Protein AF-A0A8H6RIH9-F1 (afdb_monomer_lite)

Organism: NCBI:txid685502

Sequence (133 aa):
MEFHFIYFATGIQSDFQTLPYLQNLLKAYPVESYDGLPALTEDLMWREDVPLFMTGRFAALRVGPGAANLEGARLGAERIVWGLQEVLGKCQDGIGGTEGCGDEEEVERPEELSGEYRFAAGIGSRFESLAEE

Secondary structure (DSSP, 8-state):
---S-----------GGG-GGGHHHHHHS---EETTEE---TTSEEETTEEEE--GGGGHHHH-GGGGSHHHHHHHHHHHHHHHHHHHHHHHGGG-------S-------TT--HHHHHHHT-S-TTGGG---

pLDDT: mean 79.27, std 21.47, range [27.33, 96.88]

Foldseek 3Di:
DDDPDDDPPVDDQQAPCPDPVCVVVCVVPNADDDRRAGDADLLQHNDPPHRHHDFAPSCCVNLNPCRPDPVVRVVSVVSNVVVVCVVVVVVCVVPDDDDDDDDDDDPDDPPDDDPVVCCVVVPDDVCVVVPDD

Radius of gyration: 20.03 Å; chains: 1; bounding box: 35×34×70 Å

Structure (mmCIF, N/CA/C/O backbone):
data_AF-A0A8H6RIH9-F1
#
_entry.id   AF-A0A8H6RIH9-F1
#
loop_
_atom_site.group_PDB
_atom_site.id
_atom_site.type_symbol
_atom_site.label_atom_id
_atom_site.label_alt_id
_atom_site.label_comp_id
_atom_site.label_asym_id
_atom_site.label_entity_id
_atom_site.label_seq_id
_atom_site.pdbx_PDB_ins_code
_atom_site.Cartn_x
_atom_site.Cartn_y
_atom_site.Cartn_z
_atom_site.occupancy
_atom_site.B_iso_or_equiv
_atom_site.auth_seq_id
_atom_site.auth_comp_id
_atom_site.auth_asym_id
_atom_site.auth_atom_id
_atom_site.pdbx_PDB_model_num
ATOM 1 N N . MET A 1 1 ? 17.497 -6.665 -38.156 1.00 60.94 1 MET A N 1
ATOM 2 C CA . MET A 1 1 ? 18.155 -6.199 -36.919 1.00 60.94 1 MET A CA 1
ATOM 3 C C . MET A 1 1 ? 18.088 -7.359 -35.948 1.00 60.94 1 MET A C 1
ATOM 5 O O . MET A 1 1 ? 16.991 -7.847 -35.720 1.00 60.94 1 MET A O 1
ATOM 9 N N . GLU A 1 2 ? 19.234 -7.864 -35.503 1.00 89.06 2 GLU A N 1
ATOM 10 C CA . GLU A 1 2 ? 19.336 -9.077 -34.683 1.00 89.06 2 GLU A CA 1
ATOM 11 C C . GLU A 1 2 ? 19.941 -8.705 -33.327 1.00 89.06 2 GLU A C 1
ATOM 13 O O . GLU A 1 2 ? 20.926 -7.966 -33.267 1.00 89.06 2 GLU A O 1
ATOM 18 N N . PHE A 1 3 ? 19.312 -9.162 -32.246 1.00 91.56 3 PHE A N 1
ATOM 19 C CA . PHE A 1 3 ? 19.746 -8.910 -30.875 1.00 91.56 3 PHE A CA 1
ATOM 20 C C . PHE A 1 3 ? 20.225 -10.223 -30.258 1.00 91.56 3 PHE A C 1
ATOM 22 O O . PHE A 1 3 ? 19.514 -11.221 -30.323 1.00 91.56 3 PHE A O 1
ATOM 29 N N . HIS A 1 4 ? 21.404 -10.212 -29.634 1.00 94.06 4 HIS A N 1
ATOM 30 C CA . HIS A 1 4 ? 21.970 -11.398 -28.979 1.00 94.06 4 HIS A CA 1
ATOM 31 C C . HIS A 1 4 ? 21.324 -11.667 -27.614 1.00 94.06 4 HIS A C 1
ATOM 33 O O . HIS A 1 4 ? 21.080 -12.814 -27.257 1.00 94.06 4 HIS A O 1
ATOM 39 N N . PHE A 1 5 ? 21.028 -10.604 -26.861 1.00 95.19 5 PHE A N 1
ATOM 40 C CA . PHE A 1 5 ? 20.390 -10.677 -25.550 1.00 95.19 5 PHE A CA 1
ATOM 41 C C . PHE A 1 5 ? 19.475 -9.472 -25.352 1.00 95.19 5 PHE A C 1
ATOM 43 O O . PHE A 1 5 ? 19.783 -8.368 -25.805 1.00 95.19 5 PHE A O 1
ATOM 50 N N . ILE A 1 6 ? 18.363 -9.689 -24.655 1.00 93.75 6 ILE A N 1
ATOM 51 C CA . ILE A 1 6 ? 17.403 -8.652 -24.281 1.00 93.75 6 ILE A CA 1
ATOM 52 C C . ILE A 1 6 ? 17.142 -8.795 -22.782 1.00 93.75 6 ILE A C 1
ATOM 54 O O . ILE A 1 6 ? 16.787 -9.875 -22.315 1.00 93.75 6 ILE A O 1
ATOM 58 N N . TYR A 1 7 ? 17.317 -7.702 -22.039 1.00 93.75 7 TYR A N 1
ATOM 59 C CA . TYR A 1 7 ? 17.063 -7.641 -20.602 1.00 93.75 7 TYR A CA 1
ATOM 60 C C . TYR A 1 7 ? 15.860 -6.744 -20.326 1.00 93.75 7 TYR A C 1
ATOM 62 O O . TYR A 1 7 ? 15.855 -5.566 -20.683 1.00 93.75 7 TYR A O 1
ATOM 70 N N . PHE A 1 8 ? 14.849 -7.294 -19.657 1.00 92.81 8 PHE A N 1
ATOM 71 C CA . PHE A 1 8 ? 13.650 -6.556 -19.276 1.00 92.81 8 PHE A CA 1
ATOM 72 C C . PHE A 1 8 ? 13.841 -5.911 -17.903 1.00 92.81 8 PHE A C 1
ATOM 74 O O . PHE A 1 8 ? 13.572 -6.513 -16.868 1.00 92.81 8 PHE A O 1
ATOM 81 N N . ALA A 1 9 ? 14.302 -4.660 -17.903 1.00 93.12 9 ALA A N 1
ATOM 82 C CA . ALA A 1 9 ? 14.393 -3.810 -16.714 1.00 93.12 9 ALA A CA 1
ATOM 83 C C . ALA A 1 9 ? 13.116 -2.965 -16.514 1.00 93.12 9 ALA A C 1
ATOM 85 O O . ALA A 1 9 ? 13.179 -1.803 -16.123 1.00 93.12 9 ALA A O 1
ATOM 86 N N . THR A 1 10 ? 11.942 -3.530 -16.809 1.00 92.62 10 THR A N 1
ATOM 87 C CA . THR A 1 10 ? 10.639 -2.832 -16.807 1.00 92.62 10 THR A CA 1
ATOM 88 C C .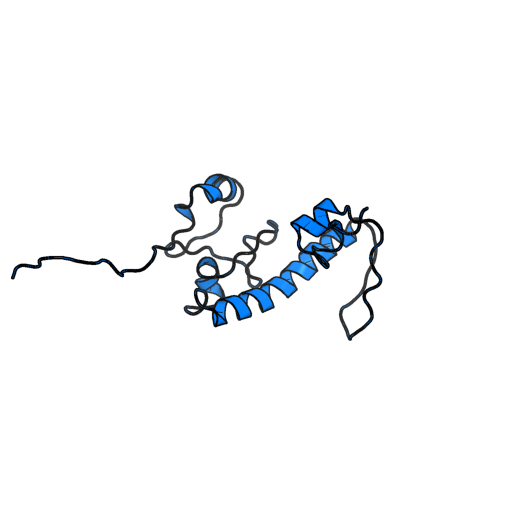 THR A 1 10 ? 10.022 -2.674 -15.414 1.00 92.62 10 THR A C 1
ATOM 90 O O . THR A 1 10 ? 8.865 -2.286 -15.284 1.00 92.62 10 THR A O 1
ATOM 93 N N . GLY A 1 11 ? 10.782 -2.973 -14.360 1.00 88.12 11 GLY A N 1
ATOM 94 C CA . GLY A 1 11 ? 10.315 -2.889 -12.982 1.00 88.12 11 GLY A CA 1
ATOM 95 C C . GLY A 1 11 ? 9.343 -4.008 -12.599 1.00 88.12 11 GLY A C 1
ATOM 96 O O . GLY A 1 11 ? 9.369 -5.100 -13.159 1.00 88.12 11 GLY A O 1
ATOM 97 N N . ILE A 1 12 ? 8.515 -3.729 -11.590 1.00 84.44 12 ILE A N 1
ATOM 98 C CA . ILE A 1 12 ? 7.581 -4.684 -10.974 1.00 84.44 12 ILE A CA 1
ATOM 99 C C . ILE A 1 12 ? 6.159 -4.149 -11.142 1.00 84.44 12 ILE A C 1
ATOM 101 O O . ILE A 1 12 ? 5.901 -2.994 -10.787 1.00 84.44 12 ILE A O 1
ATOM 105 N N . GLN A 1 13 ? 5.244 -4.982 -11.638 1.00 82.31 13 GLN A N 1
ATOM 106 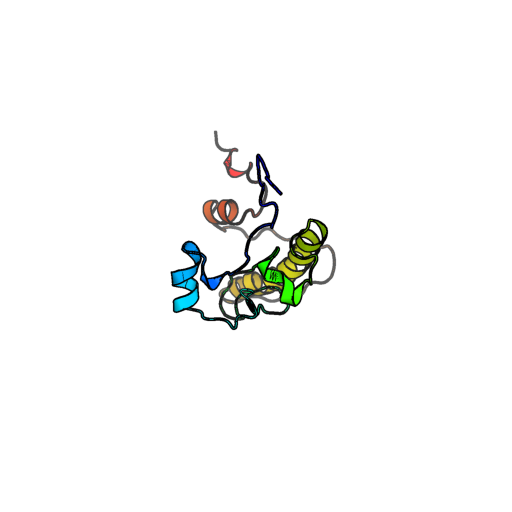C CA . GLN A 1 13 ? 3.822 -4.651 -11.703 1.00 82.31 13 GLN A CA 1
ATOM 107 C C . GLN A 1 13 ? 3.221 -4.623 -10.299 1.00 82.31 13 GLN A C 1
ATOM 109 O O . GLN A 1 13 ? 3.570 -5.425 -9.438 1.00 82.31 13 GLN A O 1
ATOM 114 N N . SER A 1 14 ? 2.344 -3.656 -10.060 1.00 80.00 14 SER A N 1
ATOM 115 C CA . SER A 1 14 ? 1.889 -3.319 -8.713 1.00 80.00 14 SER A CA 1
ATOM 116 C C . SER A 1 14 ? 0.387 -3.437 -8.665 1.00 80.00 14 SER A C 1
ATOM 118 O O . SER A 1 14 ? -0.307 -2.434 -8.681 1.00 80.00 14 SER A O 1
ATOM 120 N N . ASP A 1 15 ? -0.080 -4.681 -8.673 1.00 93.75 15 ASP A N 1
ATOM 121 C CA . ASP A 1 15 ? -1.491 -4.997 -8.530 1.00 93.75 15 ASP A CA 1
ATOM 122 C C . ASP A 1 15 ? -1.705 -5.798 -7.250 1.00 93.75 15 ASP A C 1
ATOM 124 O O . ASP A 1 15 ? -1.380 -6.990 -7.178 1.00 93.75 15 ASP A O 1
ATOM 128 N N . PHE A 1 16 ? -2.250 -5.134 -6.230 1.00 94.25 16 PHE A N 1
ATOM 129 C CA . PHE A 1 16 ? -2.500 -5.773 -4.943 1.00 94.25 16 PHE A CA 1
ATOM 130 C C . PHE A 1 16 ? -3.527 -6.911 -5.044 1.00 94.25 16 PHE A C 1
ATOM 132 O O . PHE A 1 16 ? -3.494 -7.835 -4.229 1.00 94.25 16 PHE A O 1
ATOM 139 N N . GLN A 1 17 ? -4.408 -6.884 -6.051 1.00 94.50 17 GLN A N 1
ATOM 140 C CA . GLN A 1 17 ? -5.440 -7.899 -6.245 1.00 94.50 17 GLN A CA 1
ATOM 141 C C . GLN A 1 17 ? -4.858 -9.235 -6.701 1.00 94.50 17 GLN A C 1
ATOM 143 O O . GLN A 1 17 ? -5.457 -10.285 -6.470 1.00 94.50 17 GLN A O 1
ATOM 148 N N . THR A 1 18 ? -3.668 -9.217 -7.301 1.00 94.38 18 THR A N 1
ATOM 149 C CA . THR A 1 18 ? -2.977 -10.429 -7.760 1.00 94.38 18 THR A CA 1
ATOM 150 C C . THR A 1 18 ? -2.158 -11.106 -6.661 1.00 94.38 18 THR A C 1
ATOM 152 O O . THR A 1 18 ? -1.715 -12.241 -6.837 1.00 94.38 18 THR A O 1
ATOM 155 N N . LEU A 1 19 ? -1.964 -10.451 -5.508 1.00 92.94 19 LEU A N 1
ATOM 156 C CA . LEU A 1 19 ? -1.110 -10.957 -4.434 1.00 92.94 19 LEU A CA 1
ATOM 157 C C . LEU A 1 19 ? -1.758 -12.161 -3.727 1.00 92.94 19 LEU A C 1
ATOM 159 O O . LEU A 1 19 ? -2.808 -12.002 -3.093 1.00 92.94 19 LEU A O 1
ATOM 163 N N . PRO A 1 20 ? -1.142 -13.362 -3.753 1.00 94.12 20 PRO A N 1
ATOM 164 C CA . PRO A 1 20 ? -1.759 -14.568 -3.193 1.00 94.12 20 PRO A CA 1
ATOM 165 C C . PRO A 1 20 ? -2.042 -14.480 -1.689 1.00 94.12 20 PRO A C 1
ATOM 167 O O . PRO A 1 20 ? -3.039 -15.013 -1.210 1.00 94.12 20 PRO A O 1
ATOM 170 N N . TYR A 1 21 ? -1.196 -13.770 -0.939 1.00 92.75 21 TYR A N 1
ATOM 171 C CA . TYR A 1 21 ? -1.341 -13.625 0.511 1.00 92.75 21 TYR A CA 1
ATOM 172 C C . TYR A 1 21 ? -2.432 -12.626 0.922 1.00 92.75 21 TYR A C 1
ATOM 174 O O . TYR A 1 21 ? -2.894 -12.675 2.058 1.00 92.75 21 TYR A O 1
ATOM 182 N N . LEU A 1 22 ? -2.885 -11.750 0.016 1.00 94.12 22 LEU A N 1
ATOM 183 C CA . LEU A 1 22 ? -3.976 -10.813 0.302 1.00 94.12 22 LEU A CA 1
ATOM 184 C C . LEU A 1 22 ? -5.358 -11.393 -0.006 1.00 94.12 22 LEU A C 1
ATOM 186 O O . LEU A 1 22 ? -6.348 -10.837 0.448 1.00 94.12 22 LEU A O 1
ATOM 190 N N . GLN A 1 23 ? -5.468 -12.522 -0.710 1.00 96.25 23 GLN A N 1
ATOM 191 C CA . GLN A 1 23 ? -6.754 -13.016 -1.232 1.00 96.25 23 GLN A CA 1
ATOM 192 C C . GLN A 1 23 ? -7.853 -13.177 -0.174 1.00 96.25 23 GLN A C 1
ATOM 194 O O . GLN A 1 23 ? -9.021 -12.911 -0.450 1.00 96.25 23 GLN A O 1
ATOM 199 N N . ASN A 1 24 ? -7.503 -13.599 1.042 1.00 96.25 24 ASN A N 1
ATOM 200 C CA . ASN A 1 24 ? -8.478 -13.720 2.128 1.00 96.25 24 ASN A CA 1
ATOM 201 C C . ASN A 1 24 ? -8.924 -12.350 2.650 1.00 96.25 24 ASN A C 1
ATOM 203 O O . ASN A 1 24 ? -10.113 -12.146 2.883 1.00 96.25 24 ASN A O 1
ATOM 207 N N . LEU A 1 25 ? -7.985 -11.407 2.769 1.00 95.31 25 LEU A N 1
ATOM 208 C CA . LEU A 1 25 ? -8.273 -10.029 3.151 1.00 95.31 25 LEU A CA 1
ATOM 209 C C . LEU A 1 25 ? -9.194 -9.365 2.121 1.00 95.31 25 LEU A C 1
ATOM 211 O O . LEU A 1 25 ? -10.189 -8.771 2.502 1.00 95.31 25 LEU A O 1
ATOM 215 N N . LEU A 1 26 ? -8.919 -9.540 0.825 1.00 95.81 26 LEU A N 1
ATOM 216 C CA . LEU A 1 26 ? -9.724 -8.976 -0.265 1.00 95.81 26 LEU A CA 1
ATOM 217 C C . LEU A 1 26 ? -11.167 -9.475 -0.264 1.00 95.81 26 LEU A C 1
ATOM 219 O O . LEU A 1 26 ? -12.086 -8.715 -0.559 1.00 95.81 26 LEU A O 1
ATOM 223 N N . LYS A 1 27 ? -11.367 -10.753 0.069 1.00 96.25 27 LYS A N 1
ATOM 224 C CA . LYS A 1 27 ? -12.700 -11.359 0.163 1.00 96.25 27 LYS A CA 1
ATOM 225 C C . LYS A 1 27 ? -13.480 -10.854 1.374 1.00 96.25 27 LYS A C 1
ATOM 227 O O . LYS A 1 27 ? -14.682 -10.650 1.262 1.00 96.25 27 LYS A O 1
ATOM 232 N N . ALA A 1 28 ? -12.817 -10.693 2.518 1.00 96.62 28 ALA A N 1
ATOM 233 C CA . ALA A 1 28 ? -13.459 -10.253 3.757 1.00 96.62 28 ALA A CA 1
ATOM 234 C C . ALA A 1 28 ? -13.678 -8.730 3.800 1.00 96.62 28 ALA A C 1
ATOM 236 O O . ALA A 1 28 ? -14.709 -8.255 4.272 1.00 96.62 28 ALA A O 1
ATOM 237 N N . TYR A 1 29 ? -12.711 -7.974 3.285 1.00 96.44 29 TYR A N 1
ATOM 238 C CA . TYR A 1 29 ? -12.603 -6.525 3.408 1.00 96.44 29 TYR A CA 1
ATOM 239 C C . TYR A 1 29 ? -12.231 -5.903 2.054 1.00 96.44 29 TYR A C 1
ATOM 241 O O . TYR A 1 29 ? -11.096 -5.453 1.870 1.00 96.44 29 TYR A O 1
ATOM 249 N N . PRO A 1 30 ? -13.157 -5.900 1.080 1.00 95.25 30 PRO A N 1
ATOM 250 C CA . PRO A 1 30 ? -12.893 -5.315 -0.226 1.00 95.25 30 PRO A CA 1
ATOM 251 C C . PRO A 1 30 ? -12.681 -3.801 -0.114 1.00 95.25 30 PRO A C 1
ATOM 253 O O . PRO A 1 30 ? -13.347 -3.126 0.673 1.00 95.25 30 PRO A O 1
ATOM 256 N N . VAL A 1 31 ? -11.772 -3.285 -0.940 1.00 95.69 31 VAL A N 1
ATOM 257 C CA . VAL A 1 31 ? -11.495 -1.852 -1.117 1.00 95.69 31 VAL A CA 1
ATOM 258 C C . VAL A 1 31 ? -11.489 -1.526 -2.603 1.00 95.69 31 VAL A C 1
ATOM 260 O O . VAL A 1 31 ? -11.212 -2.397 -3.436 1.00 95.69 31 VAL A O 1
ATOM 263 N N . GLU A 1 32 ? -11.792 -0.276 -2.941 1.00 96.06 32 GLU A N 1
ATOM 264 C CA . GLU A 1 32 ? -11.691 0.184 -4.322 1.00 96.06 32 GLU A CA 1
ATOM 265 C C . GLU A 1 32 ? -10.246 0.080 -4.821 1.00 96.06 32 GLU A C 1
ATOM 267 O O . GLU A 1 32 ? -9.284 0.283 -4.073 1.00 96.06 32 GLU A O 1
ATOM 272 N N . SER A 1 33 ? -10.098 -0.252 -6.102 1.00 94.69 33 SER A N 1
ATOM 273 C CA . SER A 1 33 ? -8.804 -0.345 -6.764 1.00 94.69 33 SER A CA 1
ATOM 274 C C . SER A 1 33 ? -8.765 0.554 -7.984 1.00 94.69 33 SER A C 1
ATOM 276 O O . SER A 1 33 ? -9.689 0.549 -8.797 1.00 94.69 33 SER A O 1
ATOM 278 N N . TYR A 1 34 ? -7.656 1.271 -8.130 1.00 95.25 34 TYR A N 1
ATOM 279 C CA . TYR A 1 34 ? -7.362 2.097 -9.289 1.00 95.25 34 TYR A CA 1
ATOM 280 C C . TYR A 1 34 ? -6.023 1.641 -9.865 1.00 95.25 34 TYR A C 1
ATOM 282 O O . TYR A 1 34 ? -4.987 1.821 -9.232 1.00 95.25 34 TYR A O 1
ATOM 290 N N . ASP A 1 35 ? -6.056 1.000 -11.035 1.00 92.69 35 ASP A N 1
ATOM 291 C CA . ASP A 1 35 ? -4.869 0.461 -11.721 1.00 92.69 35 ASP A CA 1
ATOM 292 C C . ASP A 1 35 ? -3.987 -0.443 -10.831 1.00 92.69 35 ASP A C 1
ATOM 294 O O . ASP A 1 35 ? -2.763 -0.339 -10.800 1.00 92.69 35 ASP A O 1
ATOM 298 N N . GLY A 1 36 ? -4.623 -1.310 -10.033 1.00 93.12 36 GLY A N 1
ATOM 299 C CA . GLY A 1 36 ? -3.912 -2.219 -9.132 1.00 93.12 36 GLY A CA 1
ATOM 300 C C . GLY A 1 36 ? -3.405 -1.573 -7.836 1.00 93.12 36 GLY A C 1
ATOM 301 O O . GLY A 1 36 ? -2.719 -2.234 -7.054 1.00 93.12 36 GLY A O 1
ATOM 302 N N . LEU A 1 37 ? -3.769 -0.316 -7.557 1.00 95.62 37 LEU A N 1
ATOM 303 C CA . LEU A 1 37 ? -3.481 0.379 -6.298 1.00 95.62 37 LEU A CA 1
ATOM 304 C C . LEU A 1 37 ? -4.729 0.436 -5.402 1.00 95.62 37 LEU A C 1
ATOM 306 O O . LEU A 1 37 ? -5.816 0.707 -5.918 1.00 95.62 37 LEU A O 1
ATOM 310 N N . PRO A 1 38 ? -4.612 0.177 -4.087 1.00 96.56 38 PRO A N 1
ATOM 311 C CA . PRO A 1 38 ? -5.746 0.226 -3.168 1.00 96.56 38 PRO A CA 1
ATOM 312 C C . PRO A 1 38 ? -6.091 1.666 -2.770 1.00 96.56 38 PRO A C 1
ATOM 314 O O . PRO A 1 38 ? -5.208 2.486 -2.509 1.00 96.56 38 PRO A O 1
ATOM 317 N N . ALA A 1 39 ? -7.384 1.967 -2.676 1.00 96.12 39 ALA A N 1
ATOM 318 C CA . ALA A 1 39 ? -7.889 3.238 -2.169 1.00 96.12 39 ALA A CA 1
ATOM 319 C C . ALA A 1 39 ? -7.860 3.267 -0.631 1.00 96.12 39 ALA A C 1
ATOM 321 O O . ALA A 1 39 ? -8.841 2.941 0.031 1.00 96.12 39 ALA A O 1
ATOM 322 N N . LEU A 1 40 ? -6.707 3.633 -0.071 1.00 96.88 40 LEU A N 1
ATOM 323 C CA . LEU A 1 40 ? -6.500 3.728 1.377 1.00 96.88 40 LEU A CA 1
ATOM 324 C C . LEU A 1 40 ? -7.184 4.966 1.985 1.00 96.88 40 LEU A C 1
ATOM 326 O O . LEU A 1 40 ? -7.503 5.934 1.281 1.00 96.88 40 LEU A O 1
ATOM 330 N N . THR A 1 41 ? -7.338 4.977 3.309 1.00 95.31 41 THR A N 1
ATOM 331 C CA . THR A 1 41 ? -7.696 6.179 4.083 1.00 95.31 41 THR A CA 1
ATOM 332 C C . THR A 1 41 ? -6.558 7.217 4.066 1.00 95.31 41 THR A C 1
ATOM 334 O O . THR A 1 41 ? -5.481 6.964 3.517 1.00 95.31 41 THR A O 1
ATOM 337 N N . GLU A 1 42 ? -6.779 8.403 4.644 1.00 93.44 42 GLU A N 1
ATOM 338 C CA . GLU A 1 42 ? -5.747 9.457 4.707 1.00 93.44 42 GLU A CA 1
ATOM 339 C C . GLU A 1 42 ? -4.496 9.019 5.486 1.00 93.44 42 GLU A C 1
ATOM 341 O O . GLU A 1 42 ? -3.371 9.282 5.048 1.00 93.44 42 GLU A O 1
ATOM 346 N N . ASP A 1 43 ? -4.688 8.247 6.558 1.00 94.25 43 ASP A N 1
ATOM 347 C CA . ASP A 1 43 ? -3.614 7.696 7.400 1.00 94.25 43 ASP A CA 1
ATOM 348 C C . ASP A 1 43 ? -2.989 6.416 6.831 1.00 94.25 43 ASP A C 1
ATOM 350 O O . ASP A 1 43 ? -2.238 5.713 7.506 1.00 94.25 43 ASP A O 1
ATOM 354 N N . LEU A 1 44 ? -3.284 6.106 5.564 1.00 96.81 44 LEU A N 1
ATOM 355 C CA . LEU A 1 44 ? -2.790 4.933 4.842 1.00 96.81 44 LEU A CA 1
ATOM 356 C C . LEU A 1 44 ? -3.297 3.595 5.399 1.00 96.81 44 LEU A C 1
ATOM 358 O O . LEU A 1 44 ? -2.669 2.549 5.206 1.00 96.81 44 LEU A O 1
ATOM 362 N N . MET A 1 45 ? -4.447 3.612 6.067 1.00 96.19 45 MET A N 1
ATOM 363 C CA . MET A 1 45 ? -5.116 2.406 6.535 1.00 96.19 45 MET A CA 1
ATOM 364 C C . MET A 1 45 ? -5.956 1.792 5.413 1.00 96.19 45 MET A C 1
ATOM 366 O O . MET A 1 45 ? -6.483 2.487 4.543 1.00 96.19 45 MET A O 1
ATOM 370 N N . TRP A 1 46 ? -6.079 0.470 5.430 1.00 95.81 46 TRP A N 1
ATOM 371 C CA . 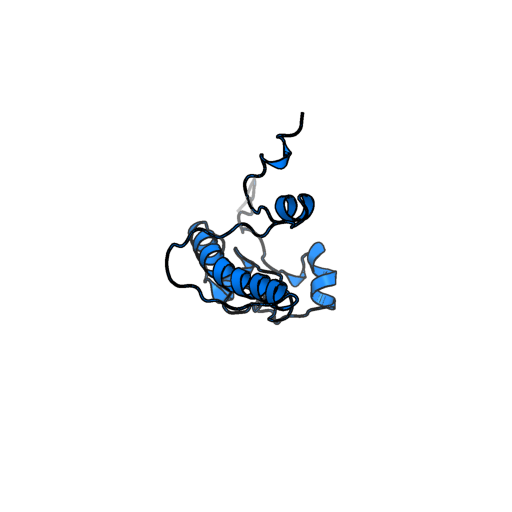TRP A 1 46 ? -6.837 -0.306 4.457 1.00 95.81 46 TRP A CA 1
ATOM 372 C C . TRP A 1 46 ? -8.305 0.121 4.409 1.00 95.81 46 TRP A C 1
ATOM 374 O O . TRP A 1 46 ? -8.855 0.352 3.337 1.00 95.81 46 TRP A O 1
ATOM 384 N N . ARG A 1 47 ? -8.927 0.245 5.58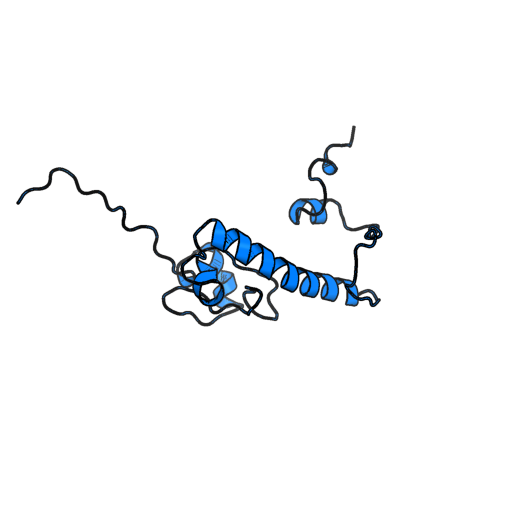3 1.00 93.50 47 ARG A N 1
ATOM 385 C CA . ARG A 1 47 ? -10.299 0.715 5.797 1.00 93.50 47 ARG A CA 1
ATOM 386 C C . ARG A 1 47 ? -10.425 1.170 7.249 1.00 93.50 47 ARG A C 1
ATOM 388 O O . ARG A 1 47 ? -9.669 0.690 8.084 1.00 93.50 47 ARG A O 1
ATOM 395 N N . GLU A 1 48 ? -11.374 2.050 7.561 1.00 90.88 48 GLU A N 1
ATOM 396 C CA . GLU A 1 48 ? -11.553 2.616 8.914 1.00 90.88 48 GLU A CA 1
ATOM 397 C C . GLU A 1 48 ? -11.707 1.576 10.041 1.00 90.88 48 GLU A C 1
ATOM 399 O O . GLU A 1 48 ? -11.311 1.824 11.175 1.00 90.88 48 GLU A O 1
ATOM 404 N N . ASP A 1 49 ? -12.253 0.403 9.734 1.00 89.75 49 ASP A N 1
ATOM 405 C CA . ASP A 1 49 ? -12.530 -0.695 10.668 1.00 89.75 49 ASP A CA 1
ATOM 406 C C . ASP A 1 49 ? -11.550 -1.879 10.545 1.00 89.75 49 ASP A C 1
ATOM 408 O O . ASP A 1 49 ? -11.712 -2.889 11.228 1.00 89.75 49 ASP A O 1
ATOM 412 N N . VAL A 1 50 ? -10.535 -1.785 9.679 1.00 93.00 50 VAL A N 1
ATOM 413 C CA . VAL A 1 50 ? -9.516 -2.828 9.496 1.00 93.00 50 VAL A CA 1
ATOM 414 C C . VAL A 1 50 ? -8.157 -2.233 9.858 1.00 93.00 50 VAL A C 1
ATOM 416 O O . VAL A 1 50 ? -7.629 -1.459 9.060 1.00 93.00 50 VAL A O 1
ATOM 419 N N . PRO A 1 51 ? -7.547 -2.611 11.002 1.00 91.31 51 PRO A N 1
ATOM 420 C CA . PRO A 1 51 ? -6.299 -2.023 11.498 1.00 91.31 51 PRO A CA 1
ATOM 421 C C . PRO A 1 51 ? -5.071 -2.552 10.733 1.00 91.31 51 PRO A C 1
ATOM 423 O O . PRO A 1 51 ? -4.133 -3.104 11.305 1.00 91.31 51 PRO A O 1
ATOM 426 N N . LEU A 1 52 ? -5.094 -2.423 9.408 1.00 94.19 52 LEU A N 1
ATOM 427 C CA . LEU A 1 52 ? -4.022 -2.786 8.495 1.00 94.19 52 LEU A CA 1
ATOM 428 C C . LEU A 1 52 ? -3.561 -1.531 7.767 1.00 94.19 52 LEU A C 1
ATOM 430 O O . LEU A 1 52 ? -4.308 -0.964 6.977 1.00 94.19 52 LEU A O 1
ATOM 434 N N . PHE A 1 53 ? -2.313 -1.140 7.981 1.00 96.06 53 PHE A N 1
ATOM 435 C CA . PHE A 1 53 ? -1.704 -0.004 7.300 1.00 96.06 53 PHE A CA 1
ATOM 436 C C . PHE A 1 53 ? -0.867 -0.471 6.111 1.00 96.06 53 PHE A C 1
ATOM 438 O O . PHE A 1 53 ? -0.201 -1.507 6.169 1.00 96.06 53 PHE A O 1
ATOM 445 N N . MET A 1 54 ? -0.881 0.302 5.028 1.00 95.25 54 MET A N 1
ATOM 446 C CA . MET A 1 54 ? -0.061 0.058 3.846 1.00 95.25 54 MET A CA 1
ATOM 447 C C . MET A 1 54 ? 0.847 1.251 3.570 1.00 95.25 54 MET A C 1
ATOM 449 O O . MET A 1 54 ? 0.412 2.392 3.537 1.00 95.25 54 MET A O 1
ATOM 453 N N . THR A 1 55 ? 2.123 0.983 3.314 1.00 95.31 55 THR A N 1
ATOM 454 C CA . THR A 1 55 ? 3.106 1.992 2.901 1.00 95.31 55 THR A CA 1
ATOM 455 C C . THR A 1 55 ? 3.834 1.527 1.644 1.00 95.31 55 THR A C 1
ATOM 457 O O . THR A 1 55 ? 3.573 0.446 1.106 1.00 95.31 55 THR A O 1
ATOM 460 N N . GLY A 1 56 ? 4.753 2.344 1.143 1.00 94.00 56 GLY A N 1
ATOM 461 C CA . GLY A 1 56 ? 5.462 2.052 -0.088 1.00 94.00 56 GLY A CA 1
ATOM 462 C C . GLY A 1 56 ? 4.550 2.237 -1.298 1.00 94.00 56 GLY A C 1
ATOM 463 O O . GLY A 1 56 ? 3.654 3.079 -1.320 1.00 94.00 56 GLY A O 1
ATOM 464 N N . ARG A 1 57 ? 4.745 1.413 -2.326 1.00 93.56 57 ARG A N 1
ATOM 465 C CA . ARG A 1 57 ? 4.052 1.588 -3.605 1.00 93.56 57 ARG A CA 1
ATOM 466 C C . ARG A 1 57 ? 2.523 1.507 -3.522 1.00 93.56 57 ARG A C 1
ATOM 468 O O . ARG A 1 57 ? 1.856 2.242 -4.240 1.00 93.56 57 ARG A O 1
ATOM 475 N N . PHE A 1 58 ? 1.961 0.674 -2.648 1.00 95.31 58 PHE A N 1
ATOM 476 C CA . PHE A 1 58 ? 0.502 0.580 -2.496 1.00 95.31 58 PHE A CA 1
ATOM 477 C C . PHE A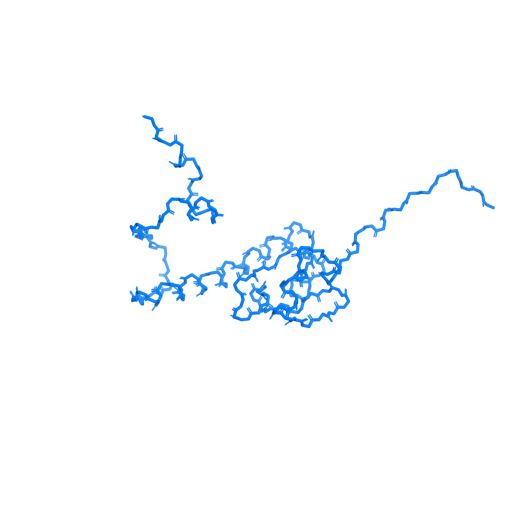 1 58 ? -0.125 1.819 -1.847 1.00 95.31 58 PHE A C 1
ATOM 479 O O . PHE A 1 58 ? -1.326 2.019 -1.967 1.00 95.31 58 PHE A O 1
ATOM 486 N N . ALA A 1 59 ? 0.677 2.701 -1.249 1.00 96.44 59 ALA A N 1
ATOM 487 C CA . ALA A 1 59 ? 0.221 3.993 -0.751 1.00 96.44 59 ALA A CA 1
ATOM 488 C C . ALA A 1 59 ? 0.316 5.119 -1.797 1.00 96.44 59 ALA A C 1
ATOM 490 O O . ALA A 1 59 ? 0.059 6.277 -1.469 1.00 96.44 59 ALA A O 1
ATOM 491 N N . ALA A 1 60 ? 0.674 4.823 -3.054 1.00 95.50 60 ALA A N 1
ATOM 492 C CA . ALA A 1 60 ? 0.949 5.839 -4.073 1.00 95.50 60 ALA A CA 1
ATOM 493 C C . ALA A 1 60 ? -0.232 6.775 -4.372 1.00 95.50 60 ALA A C 1
ATOM 495 O O . ALA A 1 60 ? 0.000 7.940 -4.681 1.00 95.50 60 ALA A O 1
ATOM 496 N N . LEU A 1 61 ? -1.482 6.322 -4.215 1.00 95.62 61 LEU A N 1
ATOM 497 C CA . LEU A 1 61 ? -2.655 7.193 -4.378 1.00 95.62 61 LEU A CA 1
ATOM 498 C C . LEU A 1 61 ? -2.717 8.312 -3.319 1.00 95.62 61 LEU A C 1
ATOM 500 O O . LEU A 1 61 ? -3.234 9.387 -3.601 1.00 95.62 61 LEU A O 1
ATOM 504 N N . ARG A 1 62 ? -2.163 8.083 -2.119 1.00 95.69 62 ARG A N 1
ATOM 505 C CA . ARG A 1 62 ? -2.175 9.030 -0.988 1.00 95.69 62 ARG A CA 1
ATOM 506 C C . ARG A 1 62 ? -0.856 9.770 -0.797 1.00 95.69 62 ARG A C 1
ATOM 508 O O . ARG A 1 62 ? -0.844 10.952 -0.457 1.00 95.69 62 ARG A O 1
ATOM 515 N N . VAL A 1 63 ? 0.255 9.061 -0.961 1.00 95.50 63 VAL A N 1
ATOM 516 C CA . VAL A 1 63 ? 1.620 9.573 -0.765 1.00 95.50 63 VAL A CA 1
ATOM 517 C C . VAL A 1 63 ? 2.155 10.211 -2.051 1.00 95.50 63 VAL A C 1
ATOM 519 O O . VAL A 1 63 ? 2.975 11.122 -1.994 1.00 95.50 63 VAL A O 1
ATOM 522 N N . GLY A 1 64 ? 1.667 9.773 -3.213 1.00 94.31 64 GLY A N 1
ATOM 523 C CA . GLY A 1 64 ? 2.102 10.231 -4.528 1.00 94.31 64 GLY A CA 1
ATOM 524 C C . GLY A 1 64 ? 3.093 9.277 -5.212 1.00 94.31 64 GLY A C 1
ATOM 525 O O . GLY A 1 64 ? 3.424 8.210 -4.690 1.00 94.31 64 GLY A O 1
ATOM 526 N N . PRO A 1 65 ? 3.619 9.646 -6.393 1.00 92.19 65 PRO A N 1
ATOM 527 C CA . PRO A 1 65 ? 4.466 8.768 -7.210 1.00 92.19 65 PRO A CA 1
ATOM 528 C C . PRO A 1 65 ? 5.793 8.380 -6.534 1.00 92.19 65 PRO A C 1
ATOM 530 O O . PRO A 1 65 ? 6.372 7.344 -6.852 1.00 92.19 65 PRO A O 1
ATOM 533 N N . GLY A 1 66 ? 6.262 9.179 -5.570 1.00 92.62 66 GLY A N 1
ATOM 534 C CA . GLY A 1 66 ? 7.456 8.890 -4.772 1.00 92.62 66 GLY A CA 1
ATOM 535 C C . GLY A 1 66 ? 7.258 7.822 -3.692 1.00 92.62 66 GLY A C 1
ATOM 536 O O . GLY A 1 66 ? 8.228 7.465 -3.028 1.00 92.62 66 GLY A O 1
ATOM 537 N N . ALA A 1 67 ? 6.043 7.289 -3.513 1.00 94.69 67 ALA A N 1
ATOM 538 C CA . ALA A 1 67 ? 5.719 6.365 -2.426 1.00 94.69 67 ALA A CA 1
ATOM 539 C C . ALA A 1 67 ? 6.600 5.107 -2.403 1.00 94.69 67 ALA A C 1
ATOM 541 O O . ALA A 1 67 ? 6.921 4.597 -1.338 1.00 94.69 67 ALA A O 1
ATOM 542 N N . ALA A 1 68 ? 7.041 4.622 -3.567 1.00 92.56 68 ALA A N 1
ATOM 543 C CA . ALA A 1 68 ? 7.908 3.448 -3.675 1.00 92.56 68 ALA A CA 1
ATOM 544 C C . ALA A 1 68 ? 9.393 3.713 -3.336 1.00 92.56 68 ALA A C 1
ATOM 546 O O . ALA A 1 68 ? 10.196 2.783 -3.400 1.00 92.56 68 ALA A O 1
ATOM 547 N N . ASN A 1 69 ? 9.762 4.953 -3.000 1.00 94.06 69 ASN A N 1
ATOM 548 C CA . ASN A 1 69 ? 11.140 5.375 -2.741 1.00 94.06 69 ASN A CA 1
ATOM 549 C C . ASN A 1 69 ? 11.381 5.625 -1.242 1.00 94.06 69 ASN A C 1
ATOM 551 O O . ASN A 1 69 ? 10.453 5.619 -0.437 1.00 94.06 69 ASN A O 1
ATOM 555 N N . LEU A 1 70 ? 12.635 5.906 -0.867 1.00 94.81 70 LEU A N 1
ATOM 556 C CA . LEU A 1 70 ? 13.024 6.165 0.528 1.00 94.81 70 LEU A CA 1
ATOM 557 C C . LEU A 1 70 ? 12.289 7.364 1.145 1.00 94.81 70 LEU A C 1
ATOM 559 O O . LEU A 1 70 ? 11.861 7.305 2.293 1.00 94.81 70 LEU A O 1
ATOM 563 N N . GLU A 1 71 ? 12.109 8.436 0.375 1.00 92.94 71 GLU A N 1
ATOM 564 C CA . GLU A 1 71 ? 11.362 9.614 0.825 1.00 92.94 71 GLU A CA 1
ATOM 565 C C . GLU A 1 71 ? 9.881 9.286 1.059 1.00 92.94 71 GLU A C 1
ATOM 567 O O . GLU A 1 71 ? 9.320 9.648 2.091 1.00 92.94 71 GLU A O 1
ATOM 572 N N . GLY A 1 72 ? 9.272 8.517 0.151 1.00 94.81 72 GLY A N 1
ATOM 573 C CA . GLY A 1 72 ? 7.903 8.033 0.304 1.00 94.81 72 GLY A CA 1
ATOM 574 C C . GLY A 1 72 ? 7.730 7.099 1.499 1.00 94.81 72 GLY A C 1
ATOM 575 O O . GLY A 1 72 ? 6.719 7.181 2.190 1.00 94.81 72 GLY A O 1
ATOM 576 N N . ALA A 1 73 ? 8.729 6.263 1.790 1.00 94.38 73 ALA A N 1
ATOM 577 C CA . ALA A 1 73 ? 8.729 5.409 2.972 1.00 94.38 73 ALA A CA 1
ATOM 578 C C . ALA A 1 73 ? 8.748 6.235 4.266 1.00 94.38 73 ALA A C 1
ATOM 580 O O . ALA A 1 73 ? 7.983 5.942 5.184 1.00 94.38 73 ALA A O 1
ATOM 581 N N . ARG A 1 74 ? 9.565 7.296 4.321 1.00 95.19 74 ARG A N 1
ATOM 582 C CA . ARG A 1 74 ? 9.590 8.228 5.455 1.00 95.19 74 ARG A CA 1
ATOM 583 C C . ARG A 1 74 ? 8.241 8.928 5.628 1.00 95.19 74 ARG A C 1
ATOM 585 O O . ARG A 1 74 ? 7.677 8.875 6.714 1.00 95.19 74 ARG A O 1
ATOM 592 N N . LEU A 1 75 ? 7.714 9.537 4.565 1.00 94.88 75 LEU A N 1
ATOM 593 C CA . LEU A 1 75 ? 6.430 10.242 4.612 1.00 94.88 75 LEU A CA 1
ATOM 594 C C . LEU A 1 75 ? 5.280 9.297 4.992 1.00 94.88 75 LEU A C 1
ATOM 596 O O . LEU A 1 75 ? 4.395 9.662 5.761 1.00 94.88 75 LEU A O 1
ATOM 600 N N . GLY A 1 76 ? 5.301 8.066 4.479 1.00 95.94 76 GLY A N 1
ATOM 601 C CA . GLY A 1 76 ? 4.329 7.042 4.845 1.00 95.94 76 GLY A CA 1
ATOM 602 C C . GLY A 1 76 ? 4.412 6.661 6.322 1.00 95.94 76 GLY A C 1
ATOM 603 O O . GLY A 1 76 ? 3.378 6.534 6.969 1.00 95.94 76 GLY A O 1
ATOM 604 N N . ALA A 1 77 ? 5.621 6.538 6.875 1.00 95.38 77 ALA A N 1
ATOM 605 C CA . ALA A 1 77 ? 5.809 6.275 8.300 1.00 95.38 77 ALA A CA 1
ATOM 606 C C . ALA A 1 77 ? 5.284 7.429 9.169 1.00 95.38 77 ALA A C 1
ATOM 608 O O . ALA A 1 77 ? 4.555 7.175 10.123 1.00 95.38 77 ALA A O 1
ATOM 609 N N . GLU A 1 78 ? 5.585 8.682 8.806 1.00 92.94 78 GLU A N 1
ATOM 610 C CA . GLU A 1 78 ? 5.085 9.873 9.511 1.00 92.94 78 GLU A CA 1
ATOM 611 C C . GLU A 1 78 ? 3.547 9.908 9.558 1.00 92.94 78 GLU A C 1
ATOM 613 O O . GLU A 1 78 ? 2.984 10.277 10.583 1.00 92.94 78 GLU A O 1
ATOM 618 N N . ARG A 1 79 ? 2.854 9.468 8.496 1.00 92.81 79 ARG A N 1
ATOM 619 C CA . ARG A 1 79 ? 1.380 9.384 8.480 1.00 92.81 79 ARG A CA 1
ATOM 620 C C . ARG A 1 79 ? 0.829 8.225 9.305 1.00 92.81 79 ARG A C 1
ATOM 622 O O . ARG A 1 79 ? -0.124 8.410 10.052 1.00 92.81 79 ARG A O 1
ATOM 629 N N . ILE A 1 80 ? 1.439 7.045 9.193 1.00 95.44 80 ILE A N 1
ATOM 630 C CA . ILE A 1 80 ? 0.972 5.841 9.893 1.00 95.44 80 ILE A CA 1
ATOM 631 C C . ILE A 1 80 ? 1.014 6.024 11.411 1.00 95.44 80 ILE A C 1
ATOM 633 O O . ILE A 1 80 ? 0.137 5.509 12.094 1.00 95.44 80 ILE A O 1
ATOM 637 N N . VAL A 1 81 ? 1.992 6.761 11.950 1.00 93.25 81 VAL A N 1
ATOM 638 C CA . VAL A 1 81 ? 2.093 7.014 13.400 1.00 93.25 81 VAL A CA 1
ATOM 639 C C . VAL A 1 81 ? 0.820 7.654 13.961 1.00 93.25 81 VAL A C 1
ATOM 641 O O . VAL A 1 81 ? 0.362 7.228 15.019 1.00 93.25 81 VAL A O 1
ATOM 644 N N . TRP A 1 82 ? 0.212 8.603 13.245 1.00 88.12 82 TRP A N 1
ATOM 645 C CA . TRP A 1 82 ? -1.021 9.264 13.685 1.00 88.12 82 TRP A CA 1
ATOM 646 C C . TRP A 1 82 ? -2.204 8.293 13.722 1.00 88.12 82 TRP A C 1
ATOM 648 O O . TRP A 1 82 ? -2.848 8.143 14.758 1.00 88.12 82 TRP A O 1
ATOM 658 N N . GLY A 1 83 ? -2.422 7.539 12.641 1.00 88.06 83 GLY A N 1
ATOM 659 C CA . GLY A 1 83 ? -3.480 6.525 12.607 1.00 88.06 83 GLY A CA 1
ATOM 660 C C . GLY A 1 83 ? -3.255 5.393 13.616 1.00 88.06 83 GLY A C 1
ATOM 661 O O . GLY A 1 83 ? -4.202 4.861 14.196 1.00 88.06 83 GLY A O 1
ATOM 662 N N . LEU A 1 84 ? -1.997 5.033 13.878 1.00 89.56 84 LEU A N 1
ATOM 663 C CA . LEU A 1 84 ? -1.646 4.004 14.850 1.00 89.56 84 LEU A CA 1
ATOM 664 C C . LEU A 1 84 ? -1.981 4.435 16.282 1.00 89.56 84 LEU A C 1
ATOM 666 O O . LEU A 1 84 ? -2.493 3.616 17.044 1.00 89.56 84 LEU A O 1
ATOM 670 N N . GLN A 1 85 ? -1.731 5.698 16.645 1.00 85.44 85 GLN A N 1
ATOM 671 C CA . GLN A 1 85 ? -2.108 6.238 17.956 1.00 85.44 85 GLN A CA 1
ATOM 672 C C . GLN A 1 85 ? -3.616 6.139 18.186 1.00 85.44 85 GLN A C 1
ATOM 674 O O . GLN A 1 85 ? -4.035 5.706 19.255 1.00 85.44 85 GLN A O 1
ATOM 679 N N . GLU A 1 86 ? -4.436 6.446 17.180 1.00 85.25 86 GLU A N 1
ATOM 680 C CA . GLU A 1 86 ? -5.889 6.314 17.302 1.00 85.25 86 GLU A CA 1
ATOM 681 C C . GLU A 1 86 ? -6.337 4.861 17.474 1.00 85.25 86 GLU A C 1
ATOM 683 O O . GLU A 1 86 ? -7.208 4.571 18.291 1.00 85.25 86 GLU A O 1
ATOM 688 N N . VAL A 1 87 ? -5.759 3.930 16.709 1.00 86.44 87 VAL A N 1
ATOM 689 C CA . VAL A 1 87 ? -6.101 2.503 16.806 1.00 86.44 87 VAL A CA 1
ATOM 690 C C . VAL A 1 87 ? -5.685 1.931 18.165 1.00 86.44 87 VAL A C 1
ATOM 692 O O . VAL A 1 87 ? -6.448 1.181 18.773 1.00 86.44 87 VAL A O 1
ATOM 695 N N . LEU A 1 88 ? -4.505 2.300 18.669 1.00 82.94 88 LEU A N 1
ATOM 696 C CA . LEU A 1 88 ? -4.023 1.859 19.979 1.00 82.94 88 LEU A CA 1
ATOM 697 C C . LEU A 1 88 ? -4.768 2.540 21.136 1.00 82.94 88 LEU A C 1
ATOM 699 O O . LEU A 1 88 ? -5.063 1.870 22.122 1.00 82.94 88 LEU A O 1
ATOM 703 N N . GLY A 1 89 ? -5.126 3.819 21.005 1.00 73.69 89 GLY A N 1
ATOM 704 C CA . GLY A 1 89 ? -5.957 4.543 21.972 1.00 73.69 89 GLY A CA 1
ATOM 705 C C . GLY A 1 89 ? -7.361 3.944 22.082 1.00 73.69 89 GLY A C 1
ATOM 706 O O . GLY A 1 89 ? -7.832 3.673 23.181 1.00 73.69 89 GLY A O 1
ATOM 707 N N . LYS A 1 90 ? -7.976 3.567 20.952 1.00 58.72 90 LYS A N 1
ATOM 708 C CA . LYS A 1 90 ? -9.253 2.827 20.936 1.00 58.72 90 LYS A CA 1
ATOM 709 C C . LYS A 1 90 ? -9.162 1.461 21.631 1.00 58.72 90 LYS A C 1
ATOM 711 O O . LYS A 1 90 ? -10.144 1.018 22.222 1.00 58.72 90 LYS A O 1
ATOM 716 N N . CYS A 1 91 ? -8.008 0.788 21.586 1.00 53.16 91 CYS A N 1
ATOM 717 C CA . CYS A 1 91 ? -7.782 -0.435 22.366 1.00 53.16 91 CYS A CA 1
ATOM 718 C C . CYS A 1 91 ? -7.683 -0.164 23.877 1.00 53.16 91 CYS A C 1
ATOM 720 O O . CYS A 1 91 ? -8.056 -1.035 24.661 1.00 53.16 91 CYS A O 1
ATOM 722 N N . GLN A 1 92 ? -7.208 1.016 24.287 1.00 47.78 92 GLN A N 1
ATOM 723 C CA . GLN A 1 92 ? -7.144 1.419 25.696 1.00 47.78 92 GLN A CA 1
ATOM 724 C C . GLN A 1 92 ? -8.515 1.858 26.225 1.00 47.78 92 GLN A C 1
ATOM 726 O O . GLN A 1 92 ? -8.860 1.525 27.350 1.00 47.78 92 GLN A O 1
ATOM 731 N N . ASP A 1 93 ? -9.371 2.462 25.397 1.00 43.47 93 ASP A N 1
ATOM 732 C CA . ASP A 1 93 ? -10.722 2.890 25.799 1.00 43.47 93 ASP A CA 1
ATOM 733 C C . ASP A 1 93 ? -11.711 1.733 26.078 1.00 43.47 93 ASP A C 1
ATOM 735 O O . ASP A 1 93 ? -12.796 1.950 26.622 1.00 43.47 93 ASP A O 1
ATOM 739 N N . GLY A 1 94 ? -11.334 0.480 25.786 1.00 43.50 94 GLY A N 1
ATOM 740 C CA . GLY A 1 94 ? -12.009 -0.720 26.304 1.00 43.50 94 GLY A CA 1
ATOM 741 C C . GLY A 1 94 ? -11.719 -1.009 27.786 1.00 43.50 94 GLY A C 1
ATOM 742 O O . GLY A 1 94 ? -12.407 -1.826 28.399 1.00 43.50 94 GLY A O 1
ATOM 743 N N . ILE A 1 95 ? -10.725 -0.329 28.363 1.00 40.19 95 ILE A N 1
ATOM 744 C CA . ILE A 1 95 ? -10.350 -0.309 29.780 1.00 40.19 95 ILE A CA 1
ATOM 745 C C . ILE A 1 95 ? -9.930 1.137 30.128 1.00 40.19 95 ILE A C 1
ATOM 747 O O . ILE A 1 95 ? -8.776 1.415 30.401 1.00 40.19 95 ILE A O 1
ATOM 751 N N . GLY A 1 96 ? -10.894 2.062 30.076 1.00 33.03 96 GLY A N 1
ATOM 752 C CA . GLY A 1 96 ? -10.917 3.347 30.790 1.00 33.03 96 GLY A CA 1
ATOM 753 C C . GLY A 1 96 ? -9.698 4.288 30.745 1.00 33.03 96 GLY A C 1
ATOM 754 O O . GLY A 1 96 ? -8.760 4.108 31.510 1.00 33.03 96 GLY A O 1
ATOM 755 N N . GLY A 1 97 ? -9.866 5.440 30.079 1.00 30.77 97 GLY A N 1
ATOM 756 C CA . GLY A 1 97 ? -9.417 6.738 30.613 1.00 30.77 97 GLY A CA 1
ATOM 757 C C . GLY A 1 97 ? -8.519 7.594 29.710 1.00 30.77 97 GLY A C 1
ATOM 758 O O . GLY A 1 97 ? -7.313 7.416 29.692 1.00 30.77 97 GLY A O 1
ATOM 759 N N . THR A 1 98 ? -9.149 8.567 29.044 1.00 35.53 98 THR A N 1
ATOM 760 C CA . THR A 1 98 ? -8.735 9.966 28.767 1.00 35.53 98 THR A CA 1
ATOM 761 C C . THR A 1 98 ? -7.278 10.420 28.981 1.00 35.53 98 THR A C 1
ATOM 763 O O . THR A 1 98 ? -6.818 10.422 30.115 1.00 35.53 98 THR A O 1
ATOM 766 N N . GLU A 1 99 ? -6.686 10.991 27.911 1.00 35.53 99 GLU A N 1
ATOM 767 C CA . GLU A 1 99 ? -5.923 12.274 27.763 1.00 35.53 99 GLU A CA 1
ATOM 768 C C . GLU A 1 99 ? -4.841 12.090 26.662 1.00 35.53 99 GLU A C 1
ATOM 770 O O . GLU A 1 99 ? -4.075 11.141 26.693 1.00 35.53 99 GLU A O 1
ATOM 775 N N . GLY A 1 100 ? -4.824 12.796 25.522 1.00 29.52 100 GLY A N 1
ATOM 776 C CA . GLY A 1 100 ? -4.622 14.238 25.362 1.00 29.52 100 GLY A CA 1
ATOM 777 C C . GLY A 1 100 ? -3.153 14.527 25.000 1.00 29.52 100 GLY A C 1
ATOM 778 O O . GLY A 1 100 ? -2.366 14.822 25.885 1.00 29.52 100 GLY A O 1
ATOM 779 N N . CYS A 1 101 ? -2.754 14.435 23.722 1.00 29.33 101 CYS A N 1
ATOM 780 C CA . CYS A 1 101 ? -1.370 14.715 23.306 1.00 29.33 101 CYS A CA 1
ATOM 781 C C . CYS A 1 101 ? -1.087 16.225 23.239 1.00 29.33 101 CYS A C 1
ATOM 783 O O . CYS A 1 101 ? -1.489 16.902 22.290 1.00 29.33 101 CYS A O 1
ATOM 785 N N . GLY A 1 102 ? -0.341 16.719 24.222 1.00 30.73 102 GLY A N 1
ATOM 786 C CA . GLY A 1 102 ? 0.356 17.995 24.202 1.00 30.73 102 GLY A CA 1
ATOM 787 C C . GLY A 1 102 ? 1.573 17.905 25.116 1.00 30.73 102 GLY A C 1
ATOM 788 O O . GLY A 1 102 ? 1.413 17.727 26.314 1.00 30.73 102 GLY A O 1
ATOM 789 N N . ASP A 1 103 ? 2.747 18.052 24.506 1.00 27.33 103 ASP A N 1
ATOM 790 C CA . ASP A 1 103 ? 4.072 18.209 25.110 1.00 27.33 103 ASP A CA 1
ATOM 791 C C . ASP A 1 103 ? 4.742 16.973 25.741 1.00 27.33 103 ASP A C 1
ATOM 793 O O . ASP A 1 103 ? 4.126 15.996 26.150 1.00 27.33 103 ASP A O 1
ATOM 797 N N . GLU A 1 104 ? 6.072 17.006 25.673 1.00 41.97 104 GLU A N 1
ATOM 798 C CA . GLU A 1 104 ? 7.030 15.969 26.047 1.00 41.97 104 GLU A CA 1
ATOM 799 C C . GLU A 1 104 ? 6.912 15.597 27.537 1.00 41.97 104 GLU A C 1
ATOM 801 O O . GLU A 1 104 ? 7.673 16.088 28.367 1.00 41.97 104 GLU A O 1
ATOM 806 N N . GLU A 1 105 ? 5.976 14.716 27.887 1.00 31.56 105 GLU A N 1
ATOM 807 C CA . GLU A 1 105 ? 5.896 14.112 29.219 1.00 31.56 105 GLU A CA 1
ATOM 808 C C . GLU A 1 105 ? 6.225 12.616 29.160 1.00 31.56 105 GLU A C 1
ATOM 810 O O . GLU A 1 105 ? 5.821 11.882 28.254 1.00 31.56 105 GLU A O 1
ATOM 815 N N . GLU A 1 106 ? 7.052 12.187 30.117 1.00 36.69 106 GLU A N 1
ATOM 816 C CA . GLU A 1 106 ? 7.472 10.807 30.334 1.00 36.69 106 GLU A CA 1
ATOM 817 C C . GLU A 1 106 ? 6.258 9.873 30.291 1.00 36.69 106 GLU A C 1
ATOM 819 O O . GLU A 1 106 ? 5.420 9.879 31.186 1.00 36.69 106 GLU A O 1
ATOM 824 N N . VAL A 1 107 ? 6.169 9.057 29.237 1.00 37.78 107 VAL A N 1
ATOM 825 C CA . VAL A 1 107 ? 5.122 8.042 29.102 1.00 37.78 107 VAL A CA 1
ATOM 826 C C . VAL A 1 107 ? 5.262 7.057 30.263 1.00 37.78 107 VAL A C 1
ATOM 828 O O . VAL A 1 107 ? 6.156 6.202 30.258 1.00 37.78 107 VAL A O 1
ATOM 831 N N . GLU A 1 108 ? 4.384 7.179 31.261 1.00 35.44 108 GLU A N 1
ATOM 832 C CA . GLU A 1 108 ? 4.218 6.189 32.319 1.00 35.44 108 GLU A CA 1
ATOM 833 C C . GLU A 1 108 ? 3.972 4.824 31.667 1.00 35.44 108 GLU A C 1
ATOM 835 O O . GLU A 1 108 ? 3.053 4.633 30.868 1.00 35.44 108 GLU A O 1
ATOM 840 N N . ARG A 1 109 ? 4.872 3.876 31.946 1.00 38.88 109 ARG A N 1
ATOM 841 C CA . ARG A 1 109 ? 4.854 2.538 31.351 1.00 38.88 109 ARG A CA 1
ATOM 842 C C . ARG A 1 109 ? 3.559 1.829 31.761 1.00 38.88 109 ARG A C 1
ATOM 844 O O . ARG A 1 109 ? 3.411 1.562 32.951 1.00 38.88 109 ARG A O 1
ATOM 851 N N . PRO A 1 110 ? 2.679 1.435 30.820 1.00 44.97 110 PRO A N 1
ATOM 852 C CA . PRO A 1 110 ? 1.559 0.569 31.151 1.00 44.97 110 PRO A CA 1
ATOM 853 C C . PRO A 1 110 ? 2.127 -0.778 31.594 1.00 44.97 110 PRO A C 1
ATOM 855 O O . PRO A 1 110 ? 2.769 -1.485 30.806 1.00 44.97 110 PRO A O 1
ATOM 858 N N . GLU A 1 111 ? 1.955 -1.095 32.873 1.00 51.00 111 GLU A N 1
ATOM 859 C CA . GLU A 1 111 ? 2.320 -2.392 33.420 1.00 51.00 111 GLU A CA 1
ATOM 860 C C . GLU A 1 111 ? 1.395 -3.466 32.819 1.00 51.00 111 GLU A C 1
ATOM 862 O O . GLU A 1 111 ? 0.181 -3.299 32.750 1.00 51.00 111 GLU A O 1
ATOM 867 N N . GLU A 1 112 ? 2.010 -4.562 32.361 1.00 50.12 112 GLU A N 1
ATOM 868 C CA . GLU A 1 112 ? 1.372 -5.830 31.962 1.00 50.12 112 GLU A CA 1
ATOM 869 C C . GLU A 1 112 ? 0.759 -5.950 30.546 1.00 50.12 112 GLU A C 1
ATOM 871 O O . GLU A 1 112 ? -0.281 -6.570 30.337 1.00 50.12 112 GLU A O 1
ATOM 876 N N . LEU A 1 113 ? 1.469 -5.498 29.506 1.00 54.47 113 LEU A N 1
ATOM 877 C CA . LEU A 1 113 ? 1.314 -6.083 28.160 1.00 54.47 113 LEU A CA 1
ATOM 878 C C . LEU A 1 113 ? 2.263 -7.279 28.003 1.00 54.47 113 LEU A C 1
ATOM 880 O O . LEU A 1 113 ? 3.473 -7.121 28.172 1.00 54.47 113 LEU A O 1
ATOM 884 N N . SER A 1 114 ? 1.725 -8.461 27.662 1.00 64.06 114 SER A N 1
ATOM 885 C CA . SER A 1 114 ? 2.516 -9.697 27.504 1.00 64.06 114 SER A CA 1
ATOM 886 C C . SER A 1 114 ? 3.752 -9.480 26.618 1.00 64.06 114 SER A C 1
ATOM 888 O O . SER A 1 114 ? 3.679 -8.838 25.563 1.00 64.06 114 SER A O 1
ATOM 890 N N . GLY A 1 115 ? 4.900 -10.013 27.047 1.00 66.00 115 GLY A N 1
ATOM 891 C CA . GLY A 1 115 ? 6.180 -9.822 26.356 1.00 66.00 115 GLY A CA 1
ATOM 892 C C . GLY A 1 115 ? 6.147 -10.256 24.886 1.00 66.00 115 GLY A C 1
ATOM 893 O O . GLY A 1 115 ? 6.764 -9.612 24.039 1.00 66.00 115 GLY A O 1
ATOM 894 N N . GLU A 1 116 ? 5.348 -11.276 24.558 1.00 67.62 116 GLU A N 1
ATOM 895 C CA . GLU A 1 116 ? 5.146 -11.749 23.184 1.00 67.62 116 GLU A CA 1
ATOM 896 C C . GLU A 1 116 ? 4.529 -10.680 22.273 1.00 67.62 116 GLU A C 1
ATOM 898 O O . GLU A 1 116 ? 5.003 -10.472 21.154 1.00 67.62 116 GLU A O 1
ATOM 903 N N . TYR A 1 117 ? 3.509 -9.957 22.748 1.00 65.69 117 TYR A N 1
ATOM 904 C CA . TYR A 1 117 ? 2.861 -8.910 21.957 1.00 65.69 117 TYR A CA 1
ATOM 905 C C . TYR A 1 117 ? 3.815 -7.743 21.701 1.00 65.69 117 TYR A C 1
ATOM 907 O O . TYR A 1 117 ? 3.913 -7.247 20.579 1.00 65.69 117 TYR A O 1
ATOM 915 N N . ARG A 1 118 ? 4.577 -7.336 22.723 1.00 70.19 118 ARG A N 1
ATOM 916 C CA . ARG A 1 118 ? 5.579 -6.266 22.600 1.00 70.19 118 ARG A CA 1
ATOM 917 C C . ARG A 1 118 ? 6.682 -6.640 21.612 1.00 70.19 118 ARG A C 1
ATOM 919 O O . ARG A 1 118 ? 7.053 -5.817 20.776 1.00 70.19 118 ARG A O 1
ATOM 926 N N . PHE A 1 119 ? 7.140 -7.893 21.647 1.00 69.81 119 PHE A N 1
ATOM 927 C CA . PHE A 1 119 ? 8.119 -8.422 20.699 1.00 69.81 119 PHE A CA 1
ATOM 928 C C . PHE A 1 119 ? 7.591 -8.413 19.257 1.00 69.81 119 PHE A C 1
ATOM 930 O O . PHE A 1 119 ? 8.263 -7.899 18.359 1.00 69.81 119 PHE A O 1
ATOM 937 N N . ALA A 1 120 ? 6.378 -8.929 19.033 1.00 69.12 120 ALA A N 1
ATOM 938 C CA . ALA A 1 120 ? 5.763 -8.992 17.707 1.00 69.12 120 ALA A CA 1
ATOM 939 C C . ALA A 1 120 ? 5.451 -7.598 17.134 1.00 69.12 120 ALA A C 1
ATOM 941 O O . ALA A 1 120 ? 5.655 -7.359 15.944 1.00 69.12 120 ALA A O 1
ATOM 942 N N . ALA A 1 121 ? 5.009 -6.670 17.985 1.00 70.00 121 ALA A N 1
ATOM 943 C CA . ALA A 1 121 ? 4.696 -5.294 17.612 1.00 70.00 121 ALA A CA 1
ATOM 944 C C . ALA A 1 121 ? 5.935 -4.379 17.528 1.00 70.00 121 ALA A C 1
ATOM 946 O O . ALA A 1 121 ? 5.828 -3.250 17.055 1.00 70.00 121 ALA A O 1
ATOM 947 N N . GLY A 1 122 ? 7.113 -4.840 17.969 1.00 64.25 122 GLY A N 1
ATOM 948 C CA . GLY A 1 122 ? 8.340 -4.038 17.990 1.00 64.25 122 GLY A CA 1
ATOM 949 C C . GLY A 1 122 ? 8.298 -2.872 18.983 1.00 64.25 122 GLY A C 1
ATOM 950 O O . GLY A 1 122 ? 8.947 -1.855 18.752 1.00 64.25 122 GLY A O 1
ATOM 951 N N . ILE A 1 123 ? 7.523 -3.010 20.061 1.00 75.75 123 ILE A N 1
ATOM 952 C CA . ILE A 1 123 ? 7.366 -1.993 21.101 1.00 75.75 123 ILE A CA 1
ATOM 953 C C . ILE A 1 123 ? 8.462 -2.198 22.156 1.00 75.75 123 ILE A C 1
ATOM 955 O O . ILE A 1 123 ? 8.469 -3.208 22.858 1.00 75.75 123 ILE A O 1
ATOM 959 N N . GLY A 1 124 ? 9.359 -1.220 22.299 1.00 72.69 124 GLY A N 1
ATOM 960 C CA . GLY A 1 124 ? 10.516 -1.294 23.202 1.00 72.69 124 GLY A CA 1
ATOM 961 C C . GLY A 1 124 ? 11.757 -1.929 22.559 1.00 72.69 124 GLY A C 1
ATOM 962 O O . GLY A 1 124 ? 11.795 -2.195 21.355 1.00 72.69 124 GLY A O 1
ATOM 963 N N . SER A 1 125 ? 12.811 -2.146 23.350 1.00 75.31 125 SER A N 1
ATOM 964 C CA . SER A 1 125 ? 14.034 -2.787 22.857 1.00 75.31 125 SER A CA 1
ATOM 965 C C . SER A 1 125 ? 13.815 -4.291 22.692 1.00 75.31 125 SER A C 1
ATOM 967 O O . SER A 1 125 ? 13.546 -4.994 23.660 1.00 75.31 125 SER A O 1
ATOM 969 N N . ARG A 1 126 ? 14.012 -4.831 21.480 1.00 67.94 126 ARG A N 1
ATOM 970 C CA . ARG A 1 126 ? 13.904 -6.288 21.231 1.00 67.94 126 ARG A CA 1
ATOM 971 C C . ARG A 1 126 ? 14.941 -7.126 21.988 1.00 67.94 126 ARG A C 1
ATOM 973 O O . ARG A 1 126 ? 14.818 -8.344 22.025 1.00 67.94 126 ARG A O 1
ATOM 980 N N . PHE A 1 127 ? 15.961 -6.485 22.558 1.00 72.44 127 PHE A N 1
ATOM 981 C CA . PHE A 1 127 ? 16.965 -7.147 23.387 1.00 72.44 127 PHE A CA 1
ATOM 982 C C . PHE A 1 127 ? 16.508 -7.317 24.843 1.00 72.44 127 PHE A C 1
ATOM 984 O O . PHE A 1 127 ? 17.130 -8.086 25.565 1.00 72.44 127 PHE A O 1
ATOM 991 N N . GLU A 1 128 ? 15.426 -6.658 25.280 1.00 67.44 128 GLU A N 1
ATOM 992 C CA . GLU A 1 128 ? 14.877 -6.840 26.637 1.00 67.44 128 GLU A CA 1
ATOM 993 C C . GLU A 1 128 ? 14.427 -8.286 26.878 1.00 67.44 128 GLU A C 1
ATOM 995 O O . GLU A 1 128 ? 14.617 -8.815 27.965 1.00 67.44 128 GLU A O 1
ATOM 1000 N N . SER A 1 129 ? 13.932 -8.967 25.841 1.00 62.62 129 SER A N 1
ATOM 1001 C CA . SER A 1 129 ? 13.553 -10.387 25.889 1.00 62.62 129 SER A CA 1
ATOM 1002 C C . SER A 1 129 ? 14.743 -11.349 26.027 1.00 62.62 129 SER A C 1
ATOM 1004 O O . SER A 1 129 ? 14.535 -12.551 26.135 1.00 62.62 129 SER A O 1
ATOM 1006 N N . LEU A 1 130 ? 15.983 -10.849 25.964 1.00 65.75 130 LEU A N 1
ATOM 1007 C CA . LEU A 1 130 ? 17.214 -11.641 26.076 1.00 65.75 130 LEU A CA 1
ATOM 1008 C C . LEU A 1 130 ? 17.888 -11.502 27.448 1.00 65.75 130 LEU A C 1
ATOM 1010 O O . LEU A 1 130 ? 18.950 -12.080 27.653 1.00 65.75 130 LEU A O 1
ATOM 1014 N N . ALA A 1 131 ? 17.316 -10.718 28.367 1.00 63.75 131 ALA A N 1
ATOM 1015 C CA . ALA A 1 131 ? 17.907 -10.437 29.676 1.00 63.75 131 ALA A CA 1
ATOM 1016 C C . ALA A 1 131 ? 17.590 -11.495 30.755 1.00 63.75 131 ALA A C 1
ATOM 1018 O O . ALA A 1 131 ? 17.875 -11.258 31.926 1.00 63.75 131 ALA A O 1
ATOM 1019 N N . GLU A 1 132 ? 17.021 -12.645 30.386 1.00 57.50 132 GLU A N 1
ATOM 1020 C CA . GLU A 1 132 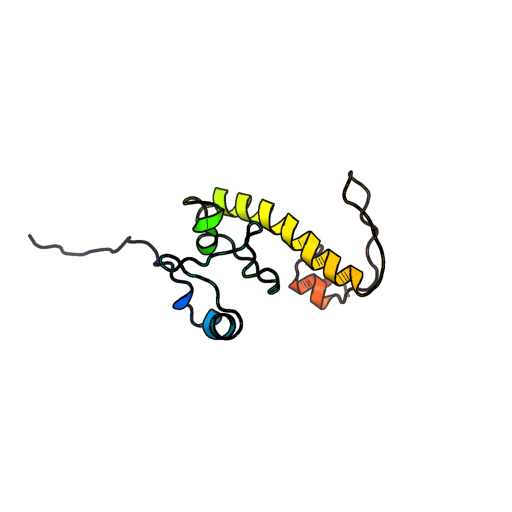? 16.805 -13.766 31.306 1.00 57.50 132 GLU A CA 1
ATOM 1021 C C . GLU A 1 132 ? 17.915 -14.821 31.164 1.00 57.50 132 GLU A C 1
ATOM 1023 O O . GLU A 1 132 ? 17.860 -15.678 30.284 1.00 57.50 132 GLU A O 1
ATOM 1028 N N . GLU A 1 133 ? 18.906 -14.748 32.062 1.00 44.12 133 GLU A N 1
ATOM 1029 C CA . GLU A 1 133 ? 19.609 -15.898 32.664 1.00 44.12 133 GLU A CA 1
ATOM 1030 C C . GLU A 1 133 ? 19.961 -15.594 34.129 1.00 44.12 133 GLU A C 1
ATOM 1032 O O . GLU A 1 133 ? 20.550 -14.518 34.396 1.00 44.12 133 GLU A O 1
#